Protein AF-A0A5E7G326-F1 (afdb_monomer_lite)

Organism: Pseudomonas fluorescens (NCBI:txid294)

pLDDT: mean 82.7, std 16.24, range [46.38, 98.38]

Secondary structure (DSSP, 8-state):
--HHHHHHHHHHHS-------------HHHHHHHHHHHHHHHHT-S-GGGHHHHHHHHHHHHHHHHHHHS-----GGG-

Structure (mmCIF, N/CA/C/O backbone):
data_AF-A0A5E7G326-F1
#
_entry.id   AF-A0A5E7G326-F1
#
loop_
_atom_site.group_PDB
_atom_site.id
_atom_site.type_symbol
_atom_site.label_atom_id
_atom_site.label_alt_id
_atom_site.label_comp_id
_atom_site.label_asym_id
_atom_site.label_entity_id
_atom_site.label_seq_id
_atom_site.pdbx_PDB_ins_code
_atom_site.Cartn_x
_atom_site.Cartn_y
_atom_site.Cartn_z
_atom_site.occupancy
_atom_site.B_iso_or_equiv
_atom_site.auth_seq_id
_atom_site.auth_comp_id
_atom_site.auth_asym_id
_atom_site.auth_atom_id
_atom_site.pdbx_PDB_model_num
ATOM 1 N N . MET A 1 1 ? 29.896 12.492 10.975 1.00 50.22 1 MET A N 1
ATOM 2 C CA . MET A 1 1 ? 28.747 11.897 11.668 1.00 50.22 1 MET A CA 1
ATOM 3 C C . MET A 1 1 ? 28.830 12.284 13.132 1.00 50.22 1 MET A C 1
ATOM 5 O O . MET A 1 1 ? 29.741 11.831 13.819 1.00 50.22 1 MET A O 1
ATOM 9 N N . THR A 1 2 ? 28.007 13.234 13.566 1.00 80.31 2 THR A N 1
ATOM 10 C CA . THR A 1 2 ? 28.000 13.734 14.949 1.00 80.31 2 THR A CA 1
ATOM 11 C C . THR A 1 2 ? 27.109 12.861 15.831 1.00 80.31 2 THR A C 1
ATOM 13 O O . THR A 1 2 ? 26.263 12.116 15.339 1.00 80.31 2 THR A O 1
ATOM 16 N N . GLN A 1 3 ? 27.289 12.938 17.151 1.00 67.25 3 GLN A N 1
ATOM 17 C CA . GLN A 1 3 ? 26.463 12.182 18.098 1.00 67.25 3 GLN A CA 1
ATOM 18 C C . GLN A 1 3 ? 24.966 12.536 17.987 1.00 67.25 3 GLN A C 1
ATOM 20 O O . GLN A 1 3 ? 24.119 11.700 18.278 1.00 67.25 3 GLN A O 1
ATOM 25 N N . ASP A 1 4 ? 24.644 13.740 17.503 1.00 74.94 4 ASP A N 1
ATOM 26 C CA . ASP A 1 4 ? 23.272 14.175 17.224 1.00 74.94 4 ASP A CA 1
ATOM 27 C C . ASP A 1 4 ? 22.695 13.552 15.943 1.00 74.94 4 ASP A C 1
ATOM 29 O O . ASP A 1 4 ? 21.498 13.284 15.877 1.00 74.94 4 ASP A O 1
ATOM 33 N N . GLU A 1 5 ? 23.526 13.288 14.929 1.00 71.44 5 GLU A N 1
ATOM 34 C CA . GLU A 1 5 ? 23.114 12.551 13.725 1.00 71.44 5 GLU A CA 1
ATOM 35 C C . GLU A 1 5 ? 22.886 11.068 14.042 1.00 71.44 5 GLU A C 1
ATOM 37 O O . GLU A 1 5 ? 21.909 10.488 13.575 1.00 71.44 5 GLU A O 1
ATOM 42 N N . LEU A 1 6 ? 23.732 10.486 14.900 1.00 68.44 6 LEU A N 1
ATOM 43 C CA . LEU A 1 6 ? 23.549 9.132 15.432 1.00 68.44 6 LEU A CA 1
ATOM 44 C C . LEU A 1 6 ? 22.278 9.018 16.275 1.00 68.44 6 LEU A C 1
ATOM 46 O O . LEU A 1 6 ? 21.503 8.102 16.053 1.00 68.44 6 LEU A O 1
ATOM 50 N N . ARG A 1 7 ? 22.002 9.986 17.156 1.00 69.94 7 ARG A N 1
ATOM 51 C CA . ARG A 1 7 ? 20.763 10.006 17.949 1.00 69.94 7 ARG A CA 1
ATOM 52 C C . ARG A 1 7 ? 19.508 10.221 17.114 1.00 69.94 7 ARG A C 1
ATOM 54 O O . ARG A 1 7 ? 18.461 9.702 17.472 1.00 69.94 7 ARG A O 1
ATOM 61 N N . LYS A 1 8 ? 19.581 10.975 16.013 1.00 64.19 8 LYS A N 1
ATOM 62 C CA . LYS A 1 8 ? 18.458 11.099 15.068 1.00 64.19 8 LYS A CA 1
ATOM 63 C C . LYS A 1 8 ? 18.198 9.795 14.323 1.00 64.19 8 LYS A C 1
ATOM 65 O O . LYS A 1 8 ? 17.044 9.439 14.146 1.00 64.19 8 LYS A O 1
ATOM 70 N N . LEU A 1 9 ? 19.251 9.082 13.926 1.00 57.66 9 LEU A N 1
ATOM 71 C CA . LEU A 1 9 ? 19.133 7.754 13.322 1.00 57.66 9 LEU A CA 1
ATOM 72 C C . LEU A 1 9 ? 18.627 6.710 14.329 1.00 57.66 9 LEU A C 1
ATOM 74 O O . LEU A 1 9 ? 17.755 5.923 13.984 1.00 57.66 9 LEU A O 1
ATOM 78 N N . GLU A 1 10 ? 19.104 6.746 15.575 1.00 57.12 10 GLU A N 1
ATOM 79 C CA . GLU A 1 10 ? 18.618 5.888 16.663 1.00 57.12 10 GLU A CA 1
ATOM 80 C C . GLU A 1 10 ? 17.164 6.209 17.033 1.00 57.12 10 GLU A C 1
ATOM 82 O O . GLU A 1 10 ? 16.386 5.286 17.219 1.00 57.12 10 GLU A O 1
ATOM 87 N N . ALA A 1 11 ? 16.745 7.480 17.031 1.00 56.03 11 ALA A N 1
ATOM 88 C CA . ALA A 1 11 ? 15.342 7.857 17.227 1.00 56.03 11 ALA A CA 1
ATOM 89 C C . ALA A 1 11 ? 14.435 7.401 16.067 1.00 56.03 11 ALA A C 1
ATOM 91 O O . ALA A 1 11 ? 13.280 7.060 16.296 1.00 56.03 11 ALA A O 1
ATOM 92 N N . CYS A 1 12 ? 14.948 7.351 14.832 1.00 46.38 12 CYS A N 1
ATOM 93 C CA . CYS A 1 12 ? 14.236 6.750 13.699 1.00 46.38 12 CYS A CA 1
ATOM 94 C C . CYS A 1 12 ? 14.181 5.213 13.774 1.00 46.38 12 CYS A C 1
ATOM 96 O O . CYS A 1 12 ? 13.311 4.618 13.149 1.00 46.38 12 CYS A O 1
ATOM 98 N N . MET A 1 13 ? 15.097 4.574 14.511 1.00 53.56 13 MET A N 1
ATOM 99 C CA . MET A 1 13 ? 15.118 3.124 14.749 1.00 53.56 13 MET A CA 1
ATOM 100 C C . MET A 1 13 ? 14.376 2.705 16.032 1.00 53.56 13 MET A C 1
ATOM 102 O O . MET A 1 13 ? 13.999 1.544 16.156 1.00 53.56 13 MET A O 1
ATOM 106 N N . GLU A 1 14 ? 14.151 3.625 16.978 1.00 49.50 14 GLU A N 1
ATOM 107 C CA . GLU A 1 14 ? 13.328 3.421 18.183 1.00 49.50 14 GLU A CA 1
ATOM 108 C C . GLU A 1 14 ? 11.818 3.513 17.917 1.00 49.50 14 GLU A C 1
ATOM 110 O O . GLU A 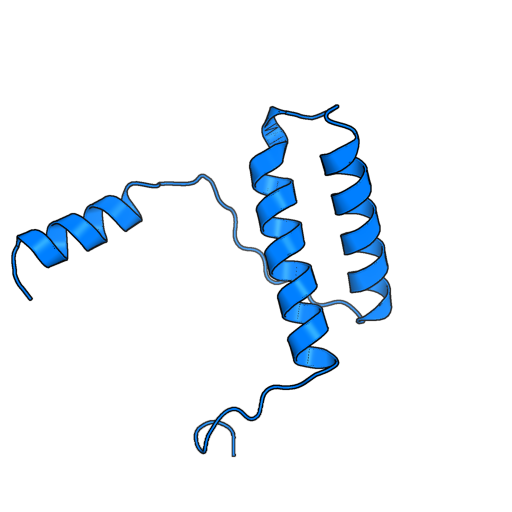1 14 ? 11.027 3.143 18.788 1.00 49.50 14 GLU A O 1
ATOM 115 N N . GLU A 1 15 ? 11.387 3.891 16.708 1.00 55.66 15 GLU A N 1
ATOM 116 C CA . GLU A 1 15 ? 10.114 3.391 16.186 1.00 55.66 15 GLU A CA 1
ATOM 117 C C . GLU A 1 15 ? 10.295 1.908 15.855 1.00 55.66 15 GLU A C 1
ATOM 119 O O . GLU A 1 15 ? 10.397 1.500 14.701 1.00 55.66 15 GLU A O 1
ATOM 124 N N . ASN A 1 16 ? 10.348 1.089 16.905 1.00 54.50 16 ASN A N 1
ATOM 125 C CA . ASN A 1 16 ? 10.117 -0.344 16.841 1.00 54.50 16 ASN A CA 1
ATOM 126 C C . ASN A 1 16 ? 8.636 -0.544 16.491 1.00 54.50 16 ASN A C 1
ATOM 128 O O . ASN A 1 16 ? 7.823 -0.953 17.315 1.00 54.50 16 ASN A O 1
ATOM 132 N N . ASP A 1 17 ? 8.264 -0.100 15.296 1.00 60.69 17 ASP A N 1
ATOM 133 C CA . ASP A 1 17 ? 7.002 -0.430 14.687 1.00 60.69 17 ASP A CA 1
ATOM 134 C C . ASP A 1 17 ? 7.044 -1.948 14.554 1.00 60.69 17 ASP A C 1
ATOM 136 O O . ASP A 1 17 ? 8.005 -2.487 13.998 1.00 60.69 17 ASP A O 1
ATOM 140 N N . ASP A 1 18 ? 6.059 -2.644 15.122 1.00 67.56 18 ASP A N 1
ATOM 141 C CA . ASP A 1 18 ? 5.886 -4.098 15.007 1.00 67.56 18 ASP A CA 1
ATOM 142 C C . ASP A 1 18 ? 5.507 -4.464 13.548 1.00 67.56 18 ASP A C 1
ATOM 144 O O . ASP A 1 18 ? 4.542 -5.177 13.265 1.00 67.56 18 ASP A O 1
ATOM 148 N N . THR A 1 19 ? 6.247 -3.906 12.593 1.00 66.50 19 THR A N 1
ATOM 149 C CA . THR A 1 19 ? 6.040 -3.942 11.160 1.00 66.50 19 THR A CA 1
ATOM 150 C C . THR A 1 19 ? 6.740 -5.173 10.630 1.00 66.50 19 THR A C 1
ATOM 152 O O . THR A 1 19 ? 7.964 -5.269 10.548 1.00 66.50 19 THR A O 1
ATOM 155 N N . VAL A 1 20 ? 5.924 -6.155 10.272 1.00 69.56 20 VAL A N 1
ATOM 156 C CA . VAL A 1 20 ? 6.381 -7.372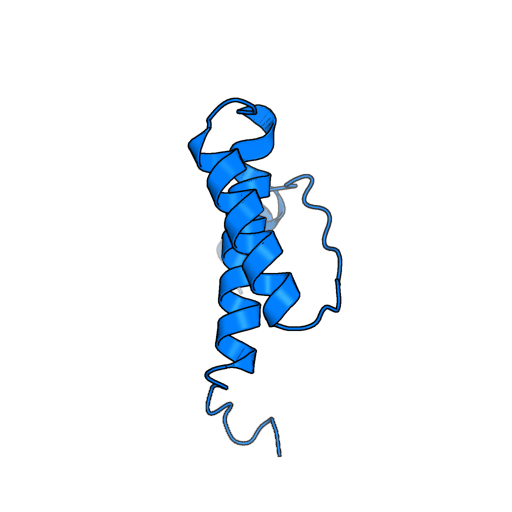 9.615 1.00 69.56 20 VAL A CA 1
ATOM 157 C C . VAL A 1 20 ? 6.552 -7.073 8.131 1.00 69.56 20 VAL A C 1
ATOM 159 O O . VAL A 1 20 ? 5.570 -6.872 7.418 1.00 69.56 20 VAL A O 1
ATOM 162 N N . TYR A 1 21 ? 7.797 -7.072 7.659 1.00 69.19 21 TYR A N 1
ATOM 163 C CA . TYR A 1 21 ? 8.083 -6.997 6.230 1.00 69.19 21 TYR A CA 1
ATOM 164 C C . TYR A 1 21 ? 7.883 -8.373 5.589 1.00 69.19 21 TYR A C 1
ATOM 166 O O . TYR A 1 21 ? 8.439 -9.372 6.056 1.00 69.19 21 TYR A O 1
ATOM 174 N N . CYS A 1 22 ? 7.081 -8.440 4.528 1.00 77.19 22 CYS A N 1
ATOM 175 C CA . CYS A 1 22 ? 6.892 -9.660 3.755 1.00 77.19 22 CYS A CA 1
ATOM 176 C C . CYS A 1 22 ? 6.957 -9.360 2.258 1.00 77.19 22 CYS A C 1
ATOM 178 O O . CYS A 1 22 ? 6.211 -8.531 1.743 1.00 77.19 22 CYS A O 1
ATOM 180 N N . ASP A 1 23 ? 7.836 -10.077 1.560 1.00 83.50 23 ASP A N 1
ATOM 181 C CA . ASP A 1 23 ? 7.905 -10.025 0.106 1.00 83.50 23 ASP A CA 1
ATOM 182 C C . ASP A 1 23 ? 6.830 -10.937 -0.480 1.00 83.50 23 ASP A C 1
ATOM 184 O O . ASP A 1 23 ? 6.885 -12.165 -0.350 1.00 83.50 23 ASP A O 1
ATOM 188 N N . ILE A 1 24 ? 5.844 -10.340 -1.144 1.00 83.38 24 ILE A N 1
ATOM 189 C CA . ILE A 1 24 ? 4.776 -11.072 -1.821 1.00 83.38 24 ILE A CA 1
ATOM 190 C C . ILE A 1 24 ? 4.876 -10.793 -3.315 1.00 83.38 24 ILE A C 1
ATOM 192 O O . ILE A 1 24 ? 4.730 -9.659 -3.762 1.00 83.38 24 ILE A O 1
ATOM 196 N N . GLN A 1 25 ? 5.079 -11.845 -4.107 1.00 90.31 25 GLN A N 1
ATOM 197 C CA . GLN A 1 25 ? 4.981 -11.747 -5.560 1.00 90.31 25 GLN A CA 1
ATOM 198 C C . GLN A 1 25 ? 3.567 -12.084 -6.019 1.00 90.31 25 GLN A C 1
ATOM 200 O O . GLN A 1 25 ? 3.011 -13.120 -5.656 1.00 90.31 25 GLN A O 1
ATOM 205 N N . MET A 1 26 ? 2.999 -11.220 -6.854 1.00 93.44 26 MET A N 1
ATOM 206 C CA . MET A 1 26 ? 1.686 -11.420 -7.456 1.00 93.44 26 MET A CA 1
ATOM 207 C C . MET A 1 26 ? 1.611 -10.746 -8.836 1.00 93.44 26 MET A C 1
ATOM 209 O O . MET A 1 26 ? 2.344 -9.789 -9.091 1.00 93.44 26 MET A O 1
ATOM 213 N N . PRO A 1 27 ? 0.728 -11.201 -9.744 1.00 96.62 27 PRO A N 1
ATOM 214 C CA . PRO A 1 27 ? 0.395 -10.467 -10.960 1.00 96.62 27 PRO A CA 1
ATOM 215 C C . PRO A 1 27 ? -0.160 -9.070 -10.653 1.00 96.62 27 PRO A C 1
ATOM 217 O O . PRO A 1 27 ? -0.953 -8.908 -9.728 1.00 96.62 27 PRO A O 1
ATOM 220 N N . VAL A 1 28 ? 0.149 -8.082 -11.499 1.00 96.00 28 VAL A N 1
ATOM 221 C CA . VAL A 1 28 ? -0.302 -6.683 -11.330 1.00 96.00 28 VAL A CA 1
ATOM 222 C C . VAL A 1 28 ? -1.826 -6.569 -11.185 1.00 96.00 28 VAL A C 1
ATOM 224 O O . VAL A 1 28 ? -2.322 -5.787 -10.379 1.00 96.00 28 VAL A O 1
ATOM 22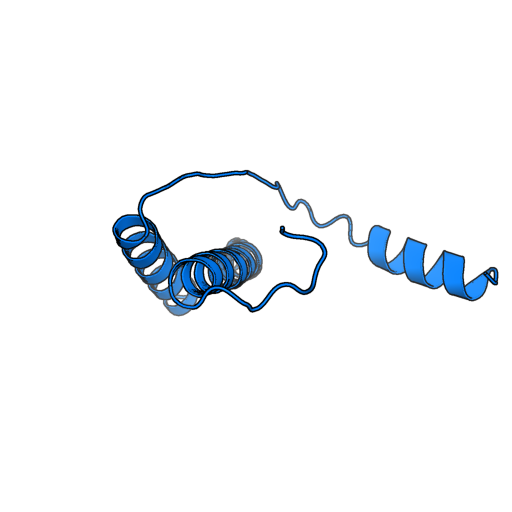7 N N . ALA A 1 29 ? -2.588 -7.383 -11.923 1.00 97.06 29 ALA A N 1
ATOM 228 C CA . ALA A 1 29 ? -4.045 -7.416 -11.795 1.00 97.06 29 ALA A CA 1
ATOM 229 C C . ALA A 1 29 ? -4.501 -7.802 -10.376 1.00 97.06 29 ALA A C 1
ATOM 231 O O . ALA A 1 29 ? -5.384 -7.151 -9.827 1.00 97.06 29 ALA A O 1
ATOM 232 N N . GLN A 1 30 ? -3.850 -8.792 -9.759 1.00 97.69 30 GLN A N 1
ATOM 233 C CA . GLN A 1 30 ? -4.131 -9.192 -8.377 1.00 97.69 30 GLN A CA 1
ATOM 234 C C . GLN A 1 30 ? -3.663 -8.126 -7.379 1.00 97.69 30 GLN A C 1
ATOM 236 O O . GLN A 1 30 ? -4.360 -7.860 -6.405 1.00 97.69 30 GLN A O 1
ATOM 241 N N . GLY A 1 31 ? -2.538 -7.457 -7.656 1.00 96.25 31 GLY A N 1
ATOM 242 C CA . GLY A 1 31 ? -2.085 -6.306 -6.870 1.00 96.25 31 GLY A CA 1
ATOM 243 C C . GLY A 1 31 ? -3.131 -5.194 -6.807 1.00 96.25 31 GLY A C 1
ATOM 244 O O . GLY A 1 31 ? -3.409 -4.670 -5.731 1.00 96.25 31 GLY A O 1
ATOM 245 N N . ARG A 1 32 ? -3.782 -4.882 -7.936 1.00 97.88 32 ARG A N 1
ATOM 246 C CA . ARG A 1 32 ? -4.886 -3.909 -7.981 1.00 97.88 32 ARG A CA 1
ATOM 247 C C . ARG A 1 32 ? -6.102 -4.347 -7.170 1.00 97.88 32 ARG A C 1
ATOM 249 O O . ARG A 1 32 ? -6.669 -3.530 -6.449 1.00 97.88 32 ARG A O 1
ATOM 256 N N . GLU A 1 33 ? -6.499 -5.613 -7.282 1.00 98.31 33 GLU A N 1
ATOM 257 C CA . GLU A 1 33 ? -7.618 -6.162 -6.504 1.00 98.31 33 GLU A CA 1
ATOM 258 C C . GLU A 1 33 ? -7.340 -6.075 -4.997 1.00 98.31 33 GLU A C 1
ATOM 260 O O . GLU A 1 33 ? -8.196 -5.632 -4.229 1.00 98.31 33 GLU A O 1
ATOM 265 N N . LEU A 1 34 ? -6.120 -6.422 -4.576 1.00 96.94 34 LEU A N 1
ATOM 266 C CA . LEU A 1 34 ? -5.702 -6.313 -3.183 1.00 96.94 34 LEU A CA 1
ATOM 267 C C . LEU A 1 34 ? -5.668 -4.853 -2.710 1.00 96.94 34 LEU A C 1
ATOM 269 O O . LEU A 1 34 ? -6.192 -4.556 -1.639 1.00 96.94 34 LEU A O 1
ATOM 273 N N . LEU A 1 35 ? -5.126 -3.931 -3.511 1.00 97.38 35 LEU A N 1
ATOM 274 C CA . LEU A 1 35 ? -5.114 -2.500 -3.192 1.00 97.38 35 LEU A CA 1
ATOM 275 C C . LEU A 1 35 ? -6.538 -1.948 -3.009 1.00 97.38 35 LEU A C 1
ATOM 277 O O . LEU A 1 35 ? -6.799 -1.193 -2.067 1.00 97.38 35 LEU A O 1
ATOM 281 N N . GLN A 1 36 ? -7.480 -2.351 -3.867 1.00 98.38 36 GLN A N 1
ATOM 282 C CA . GLN A 1 36 ? -8.885 -1.958 -3.752 1.00 98.38 36 GLN A CA 1
ATOM 283 C C . GLN A 1 36 ? -9.522 -2.507 -2.466 1.00 98.38 36 GLN A C 1
ATOM 285 O O . GLN A 1 36 ? -10.241 -1.781 -1.770 1.00 98.38 36 GLN A O 1
ATOM 290 N N . LEU A 1 37 ? -9.244 -3.769 -2.125 1.00 98.06 37 LEU A N 1
ATOM 291 C CA . LEU A 1 37 ? -9.720 -4.389 -0.890 1.00 98.06 37 LEU A CA 1
ATOM 292 C C . LEU A 1 37 ? -9.188 -3.658 0.348 1.00 98.06 37 LEU A C 1
ATOM 294 O O . LEU A 1 37 ? -9.975 -3.283 1.216 1.00 98.06 37 LEU A O 1
ATOM 298 N N . VAL A 1 38 ? -7.876 -3.419 0.421 1.00 96.88 38 VAL A N 1
ATOM 299 C CA . VAL A 1 38 ? -7.244 -2.717 1.550 1.00 96.88 38 VAL A CA 1
ATOM 300 C C . VAL A 1 38 ? -7.808 -1.304 1.691 1.00 96.88 38 VAL A C 1
ATOM 302 O O . VAL A 1 38 ? -8.143 -0.888 2.800 1.00 96.88 38 VAL A O 1
ATOM 305 N N . SER A 1 39 ? -8.004 -0.595 0.577 1.00 97.81 39 SER A N 1
ATOM 306 C CA . SER A 1 39 ? -8.609 0.743 0.584 1.00 97.81 39 SER A CA 1
ATOM 307 C C . SER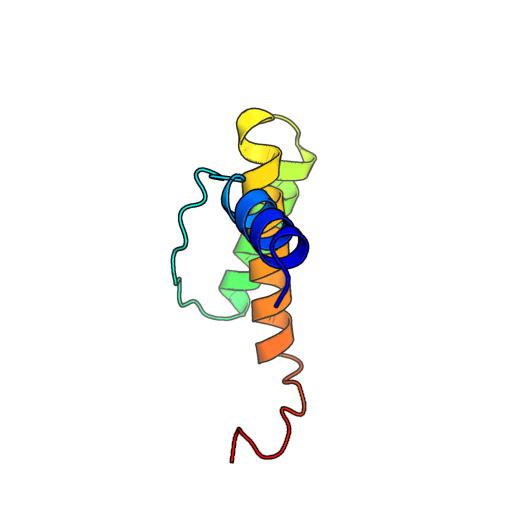 A 1 39 ? -10.024 0.727 1.147 1.00 97.81 39 SER A C 1
ATOM 309 O O . SER A 1 39 ? -10.339 1.497 2.053 1.00 97.81 39 SER A O 1
ATOM 311 N N . THR A 1 40 ? -10.841 -0.235 0.714 1.00 98.31 40 THR A N 1
ATOM 312 C CA . THR A 1 40 ? -12.204 -0.416 1.231 1.00 98.31 40 THR A CA 1
ATOM 313 C C . THR A 1 40 ? -12.201 -0.724 2.735 1.00 98.31 40 THR A C 1
ATOM 315 O O . THR A 1 40 ? -13.010 -0.181 3.489 1.00 98.31 40 THR A O 1
ATOM 318 N N . LEU A 1 41 ? -11.277 -1.571 3.203 1.00 97.81 41 LEU A N 1
ATOM 319 C CA . LEU A 1 41 ? -11.142 -1.906 4.624 1.00 97.81 41 LEU A CA 1
ATOM 320 C C . LEU A 1 41 ? -10.716 -0.693 5.460 1.00 97.81 41 LEU A C 1
ATOM 322 O O . LEU A 1 41 ? -11.304 -0.458 6.519 1.00 97.81 41 LEU A O 1
ATOM 326 N N . ARG A 1 42 ? -9.755 0.108 4.987 1.00 97.12 42 ARG A N 1
ATOM 327 C CA . ARG A 1 42 ? -9.310 1.328 5.678 1.00 97.12 42 ARG A CA 1
ATOM 328 C C . ARG A 1 42 ? -10.418 2.378 5.745 1.00 97.12 42 ARG A C 1
ATOM 330 O O . ARG A 1 42 ? -10.658 2.957 6.806 1.00 97.12 42 ARG A O 1
ATOM 337 N N . GLU A 1 43 ? -11.127 2.596 4.639 1.00 97.88 43 GLU A N 1
ATOM 338 C CA . GLU A 1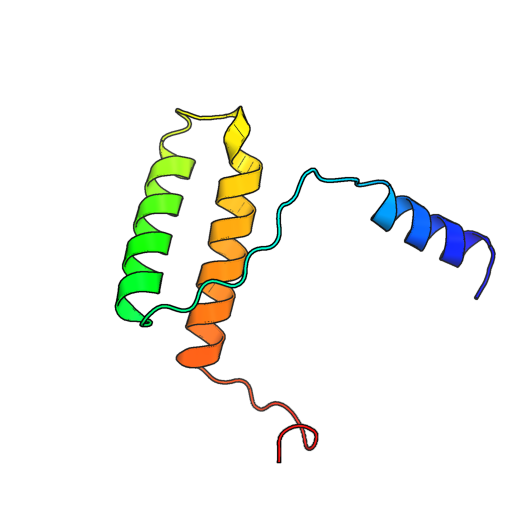 43 ? -12.250 3.538 4.549 1.00 97.88 43 GLU A CA 1
ATOM 339 C C . GLU A 1 43 ? -13.429 3.136 5.437 1.00 97.88 43 GLU A C 1
ATOM 341 O O . GLU A 1 43 ? -14.114 4.004 5.976 1.00 97.88 43 GLU A O 1
ATOM 346 N N . SER A 1 44 ? -13.635 1.833 5.658 1.00 97.94 44 SER A N 1
ATOM 347 C CA . SER A 1 44 ? -14.697 1.338 6.541 1.00 97.94 44 SER A CA 1
ATOM 348 C C . SER A 1 44 ? -14.550 1.801 7.994 1.00 97.94 44 SER A C 1
ATOM 350 O O . SER A 1 44 ? -15.533 1.808 8.735 1.00 97.94 44 SER A O 1
ATOM 352 N N . LYS A 1 45 ? -13.322 2.132 8.427 1.00 96.44 45 LYS A N 1
ATOM 353 C CA . LYS A 1 45 ? -12.958 2.462 9.818 1.00 96.44 45 LYS A CA 1
ATOM 354 C C . LYS A 1 45 ? -13.390 1.417 10.860 1.00 96.44 45 LYS A C 1
ATOM 356 O O . LYS A 1 45 ? -13.345 1.687 12.058 1.00 96.44 45 LYS A O 1
ATOM 361 N N . ALA A 1 46 ? -13.733 0.203 10.426 1.00 97.88 46 ALA A N 1
ATOM 362 C CA . ALA A 1 46 ? -14.168 -0.887 11.296 1.00 97.88 46 ALA A CA 1
ATOM 363 C C . ALA A 1 46 ? -13.019 -1.501 12.118 1.00 97.88 46 ALA A C 1
ATOM 365 O O . ALA A 1 46 ? -13.268 -2.142 13.138 1.00 97.88 46 ALA A O 1
ATOM 366 N N . TYR A 1 47 ? -11.766 -1.287 11.697 1.00 95.12 47 TYR A N 1
ATOM 367 C CA . TYR A 1 47 ? -10.571 -1.891 12.296 1.00 95.12 47 TYR A CA 1
ATOM 368 C C . TYR A 1 47 ? -9.522 -0.826 12.658 1.00 95.12 47 TYR A C 1
ATOM 370 O O . TYR A 1 47 ? -8.471 -0.752 12.023 1.00 95.12 47 TYR A O 1
ATOM 378 N N . PRO A 1 48 ? -9.771 0.019 13.675 1.00 93.31 48 PRO A N 1
ATOM 379 C CA . PRO A 1 48 ? -8.878 1.129 14.016 1.00 93.31 48 PRO A CA 1
ATOM 380 C C . PRO A 1 48 ? -7.469 0.677 14.428 1.00 93.31 48 PRO A C 1
ATOM 382 O O . PRO A 1 48 ? -6.504 1.381 14.159 1.00 93.31 48 PRO A O 1
ATOM 385 N N . SER A 1 49 ? -7.324 -0.515 15.018 1.00 92.56 49 SER A N 1
ATOM 386 C CA . SER A 1 49 ? -6.013 -1.086 15.360 1.00 92.56 49 SER A CA 1
ATOM 387 C C . SER A 1 49 ? -5.176 -1.487 14.141 1.00 92.56 49 SER A C 1
ATOM 389 O O . SER A 1 49 ? -3.997 -1.776 14.296 1.00 92.56 49 SER A O 1
ATOM 391 N N . LEU A 1 50 ? -5.780 -1.545 12.950 1.00 91.94 50 LEU A N 1
ATOM 392 C CA . LEU A 1 50 ? -5.120 -1.915 11.697 1.00 91.94 50 LEU A CA 1
ATOM 393 C C . LEU A 1 50 ? -4.939 -0.723 10.750 1.00 91.94 50 LEU A C 1
ATOM 395 O O . LEU A 1 50 ? -4.457 -0.921 9.642 1.00 91.94 50 LEU A O 1
ATOM 399 N N . ASP A 1 51 ? -5.299 0.504 11.146 1.00 93.19 51 ASP A N 1
ATOM 400 C CA . ASP A 1 51 ? -5.262 1.655 10.228 1.00 93.19 51 ASP A CA 1
ATOM 401 C C . ASP A 1 51 ? -3.846 1.908 9.678 1.00 93.19 51 ASP A C 1
ATOM 403 O O . ASP A 1 51 ? -3.696 2.046 8.466 1.00 93.19 51 ASP A O 1
ATOM 407 N N . ARG A 1 52 ? -2.814 1.829 10.535 1.00 91.00 52 ARG A N 1
ATOM 408 C CA . ARG A 1 52 ? -1.396 1.939 10.133 1.00 91.00 52 ARG A CA 1
ATOM 409 C C . ARG A 1 52 ? -0.953 0.789 9.220 1.00 91.00 52 ARG A C 1
ATOM 411 O O . ARG A 1 52 ? -0.218 1.000 8.265 1.00 91.00 52 ARG A O 1
ATOM 418 N N . VAL A 1 53 ? -1.446 -0.427 9.469 1.00 90.50 53 VAL A N 1
ATOM 419 C CA . VAL A 1 53 ? -1.157 -1.591 8.613 1.00 90.50 53 VAL A CA 1
ATOM 420 C C . VAL A 1 53 ? -1.760 -1.391 7.224 1.00 90.50 53 VAL A C 1
ATOM 422 O O . VAL A 1 53 ? -1.086 -1.611 6.223 1.00 90.50 53 VAL A O 1
ATOM 425 N N . PHE A 1 54 ? -3.015 -0.944 7.145 1.00 94.31 54 PHE A N 1
ATOM 426 C CA . PHE A 1 54 ? -3.657 -0.673 5.863 1.00 94.31 54 PHE A CA 1
ATOM 427 C C . PHE A 1 54 ? -2.998 0.483 5.116 1.00 94.31 54 PHE A C 1
ATOM 429 O O . PHE A 1 54 ? -2.870 0.399 3.901 1.00 94.31 54 PHE A O 1
ATOM 436 N N . GLU A 1 55 ? -2.567 1.527 5.823 1.00 93.88 55 GLU A N 1
ATOM 437 C CA . GLU A 1 55 ? -1.787 2.622 5.247 1.00 93.88 55 GLU A CA 1
ATOM 438 C C . GLU A 1 55 ? -0.505 2.114 4.584 1.00 93.88 55 GLU A C 1
ATOM 440 O O . GLU A 1 55 ? -0.336 2.292 3.381 1.00 93.88 55 GLU A O 1
ATOM 445 N N . HIS A 1 56 ? 0.331 1.376 5.319 1.00 91.44 56 HIS A N 1
ATOM 446 C CA . HIS A 1 56 ? 1.568 0.824 4.765 1.00 91.44 56 HIS A CA 1
ATOM 447 C C . HIS A 1 56 ? 1.303 -0.115 3.581 1.00 91.44 56 HIS A C 1
ATOM 449 O O . HIS A 1 56 ? 1.981 -0.039 2.561 1.00 91.44 56 HIS A O 1
ATOM 455 N N . MET A 1 57 ? 0.283 -0.976 3.670 1.00 92.50 57 MET A N 1
ATOM 456 C CA . MET A 1 57 ? -0.089 -1.847 2.552 1.00 92.50 57 MET A CA 1
ATOM 457 C C . MET A 1 57 ? -0.503 -1.048 1.308 1.00 92.50 57 MET A C 1
ATOM 459 O O . MET A 1 57 ? -0.169 -1.456 0.199 1.00 92.50 57 MET A O 1
ATOM 463 N N . GLN A 1 58 ? -1.235 0.060 1.463 1.00 95.25 58 GLN A N 1
ATOM 464 C CA . GLN A 1 58 ? -1.625 0.913 0.336 1.00 95.25 58 GLN A CA 1
ATOM 465 C C . GLN A 1 58 ? -0.410 1.565 -0.320 1.00 95.25 58 GLN A C 1
ATOM 467 O O . GLN A 1 58 ? -0.293 1.526 -1.547 1.00 95.25 58 GLN A O 1
ATOM 472 N N . ASP A 1 59 ? 0.486 2.133 0.481 1.00 93.69 59 ASP A N 1
ATOM 473 C CA . ASP A 1 59 ? 1.676 2.828 -0.009 1.00 93.69 59 ASP A CA 1
ATOM 474 C C . ASP A 1 59 ? 2.607 1.862 -0.754 1.00 93.69 59 ASP A C 1
ATOM 476 O O . ASP A 1 59 ? 3.001 2.127 -1.892 1.00 93.69 59 ASP A O 1
ATOM 480 N N . GLU A 1 60 ? 2.870 0.689 -0.179 1.00 92.44 60 GLU A N 1
ATOM 481 C CA . GLU A 1 60 ? 3.743 -0.323 -0.781 1.00 92.44 60 GLU A CA 1
ATOM 482 C C . GLU A 1 60 ? 3.129 -0.952 -2.041 1.00 92.44 60 GLU A C 1
ATOM 484 O O . GLU A 1 60 ? 3.806 -1.090 -3.064 1.00 92.44 60 GLU A O 1
ATOM 489 N N . LEU A 1 61 ? 1.834 -1.302 -2.020 1.00 94.06 61 LEU A N 1
ATOM 490 C CA . LEU A 1 61 ? 1.163 -1.877 -3.192 1.00 94.06 61 LEU A CA 1
ATOM 491 C C . LEU A 1 61 ? 1.056 -0.866 -4.331 1.00 94.06 61 LEU A C 1
ATOM 493 O O . LEU A 1 61 ? 1.314 -1.223 -5.480 1.00 94.06 61 LEU A O 1
ATOM 497 N N . SER A 1 62 ? 0.682 0.382 -4.036 1.00 95.94 62 SER A N 1
ATOM 498 C CA . SER A 1 62 ? 0.568 1.423 -5.062 1.00 95.94 62 SER A CA 1
ATOM 499 C C . SER A 1 62 ? 1.925 1.740 -5.689 1.00 95.94 62 SER A C 1
ATOM 501 O O . SER A 1 62 ? 2.026 1.764 -6.914 1.00 95.94 62 SER A O 1
ATOM 503 N N . THR A 1 63 ? 2.976 1.861 -4.872 1.00 93.38 63 THR A N 1
ATOM 504 C CA . THR A 1 63 ? 4.355 2.057 -5.340 1.00 93.38 63 THR A CA 1
ATOM 505 C C . THR A 1 63 ? 4.827 0.880 -6.191 1.00 93.38 63 THR A C 1
ATOM 507 O O . THR A 1 63 ? 5.355 1.073 -7.283 1.00 93.38 63 THR A O 1
ATOM 510 N N . SER A 1 64 ? 4.599 -0.354 -5.736 1.00 93.12 64 SER A N 1
ATOM 511 C CA . SER A 1 64 ? 5.018 -1.558 -6.464 1.00 93.12 64 SER A CA 1
ATOM 512 C C . SER A 1 64 ? 4.311 -1.700 -7.813 1.00 93.12 64 SER A C 1
ATOM 514 O O . SER A 1 64 ? 4.938 -2.075 -8.803 1.00 93.12 64 SER A O 1
ATOM 516 N N . ILE A 1 65 ? 3.012 -1.390 -7.874 1.00 94.88 65 ILE A N 1
ATOM 517 C CA . ILE A 1 65 ? 2.251 -1.377 -9.129 1.00 94.88 65 ILE A CA 1
ATOM 518 C C . ILE A 1 65 ? 2.796 -0.290 -10.057 1.00 94.88 6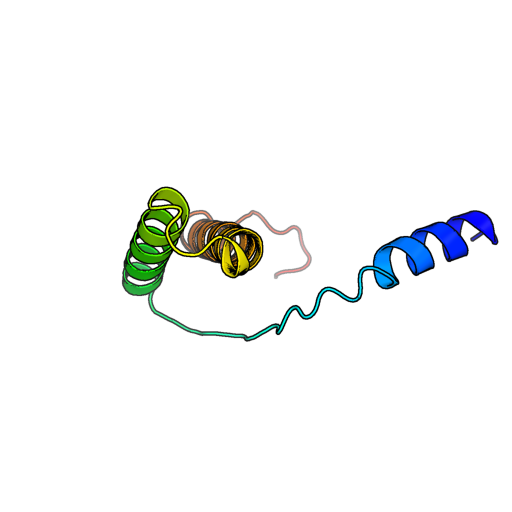5 ILE A C 1
ATOM 520 O O . ILE A 1 65 ? 3.080 -0.586 -11.216 1.00 94.88 65 ILE A O 1
ATOM 524 N N . ASP A 1 66 ? 3.002 0.929 -9.551 1.00 94.75 66 ASP A N 1
ATOM 525 C CA . ASP A 1 66 ? 3.510 2.044 -10.352 1.00 94.75 66 ASP A CA 1
ATOM 526 C C . ASP A 1 66 ? 4.898 1.751 -10.930 1.00 94.75 66 ASP A C 1
ATOM 528 O O . ASP A 1 66 ? 5.123 1.981 -12.110 1.00 94.75 66 ASP A O 1
ATOM 532 N N . ILE A 1 67 ? 5.800 1.128 -10.168 1.00 92.12 67 ILE A N 1
ATOM 533 C CA . ILE A 1 67 ? 7.122 0.722 -10.671 1.00 92.12 67 ILE A CA 1
ATOM 534 C C . ILE A 1 67 ? 7.014 -0.280 -11.829 1.00 92.12 67 ILE A C 1
ATOM 536 O O . ILE A 1 67 ? 7.842 -0.260 -12.739 1.00 92.12 67 ILE A O 1
ATOM 540 N N . VAL A 1 68 ? 6.031 -1.181 -11.812 1.00 91.31 68 VAL A N 1
ATOM 541 C CA . VAL A 1 68 ? 5.862 -2.167 -12.890 1.00 91.31 68 VAL A CA 1
ATOM 542 C C . VAL A 1 68 ? 5.179 -1.549 -14.112 1.00 91.31 68 VAL A C 1
ATOM 544 O O . VAL A 1 68 ? 5.550 -1.866 -15.242 1.00 91.31 68 VAL A O 1
ATOM 547 N N . GLU A 1 69 ? 4.182 -0.688 -13.909 1.00 93.19 69 GLU A N 1
ATOM 548 C CA . GLU A 1 69 ? 3.412 -0.074 -14.999 1.00 93.19 69 GLU A CA 1
ATOM 549 C C . GLU A 1 69 ? 4.125 1.123 -15.635 1.00 93.19 69 GLU A C 1
ATOM 551 O O . GLU A 1 69 ? 4.091 1.296 -16.854 1.00 93.19 69 GLU A O 1
ATOM 556 N N . ASN A 1 70 ? 4.802 1.912 -14.809 1.00 91.88 70 ASN A N 1
ATOM 557 C CA . ASN A 1 70 ? 5.525 3.128 -15.148 1.00 91.88 70 ASN A CA 1
ATOM 558 C C . ASN A 1 70 ? 6.971 3.012 -14.641 1.00 91.88 70 ASN A C 1
ATOM 560 O O . ASN A 1 70 ? 7.378 3.747 -13.738 1.00 91.88 70 ASN A O 1
ATOM 564 N N . PRO A 1 71 ? 7.773 2.088 -15.204 1.00 86.88 71 PRO A N 1
ATOM 565 C CA . PRO A 1 71 ? 9.119 1.837 -14.719 1.00 86.88 71 PRO A CA 1
ATOM 566 C C . PRO A 1 71 ? 9.935 3.130 -14.718 1.00 86.88 71 PRO A C 1
ATOM 568 O O . PRO A 1 71 ? 10.073 3.770 -15.769 1.00 86.88 71 PRO A O 1
ATOM 571 N N . PRO A 1 72 ? 10.498 3.524 -13.562 1.00 80.06 72 PRO A N 1
ATOM 572 C CA . PRO A 1 72 ? 11.363 4.682 -13.504 1.00 80.06 72 PRO A CA 1
ATOM 573 C C . PRO A 1 72 ? 12.534 4.497 -14.458 1.00 80.06 72 PRO A C 1
ATOM 575 O O . PRO A 1 72 ? 13.049 3.390 -14.646 1.00 80.06 72 PRO A O 1
ATOM 578 N N . THR A 1 73 ? 13.036 5.600 -15.005 1.00 80.81 73 THR A N 1
ATOM 579 C CA . THR A 1 73 ? 14.389 5.608 -15.554 1.00 80.81 73 THR A CA 1
ATOM 580 C C . THR A 1 73 ? 15.357 5.559 -14.381 1.00 80.81 73 THR A C 1
ATOM 582 O O . THR A 1 73 ? 15.892 6.583 -13.947 1.00 80.81 73 THR A O 1
ATOM 585 N N . TRP A 1 74 ? 15.544 4.372 -13.814 1.00 68.44 74 TRP A N 1
ATOM 586 C CA . TRP A 1 74 ? 16.649 4.123 -12.908 1.00 68.44 74 TRP A CA 1
ATOM 587 C C . TRP A 1 74 ? 17.921 4.444 -13.695 1.00 68.44 74 TRP A C 1
ATOM 589 O O . TRP A 1 74 ? 18.052 4.047 -14.853 1.00 68.44 74 TRP A O 1
ATOM 599 N N . GLY A 1 75 ? 18.801 5.273 -13.128 1.00 64.00 75 GLY A N 1
ATOM 600 C CA . GLY A 1 75 ? 20.024 5.718 -13.802 1.00 64.00 75 GLY A CA 1
ATOM 601 C C . GLY A 1 75 ? 20.947 4.551 -14.210 1.00 64.00 75 GLY A C 1
ATOM 602 O O . GLY A 1 75 ? 20.561 3.389 -14.129 1.00 64.00 75 GLY A O 1
ATOM 603 N N . PRO A 1 76 ? 22.213 4.810 -14.583 1.00 63.62 76 PRO A N 1
ATOM 604 C CA . PRO A 1 76 ? 23.137 3.803 -15.143 1.00 63.62 76 PRO A CA 1
ATOM 605 C C . PRO A 1 76 ? 23.393 2.538 -14.292 1.00 63.62 76 PRO A C 1
ATOM 607 O O . PRO A 1 76 ? 24.105 1.643 -14.725 1.00 63.62 76 PRO A O 1
ATOM 610 N N . TRP A 1 77 ? 22.849 2.467 -13.080 1.00 61.84 77 TRP A N 1
ATOM 611 C CA . TRP A 1 77 ? 22.997 1.391 -12.104 1.00 61.84 77 TRP A CA 1
ATOM 612 C C . TRP A 1 77 ? 22.158 0.136 -12.406 1.00 61.84 77 TRP A C 1
ATOM 614 O O . TRP A 1 77 ? 22.326 -0.865 -11.716 1.00 61.84 77 TRP A O 1
ATOM 624 N N . CYS A 1 78 ? 21.269 0.180 -13.407 1.00 57.75 78 CYS A N 1
ATOM 625 C CA . CYS A 1 78 ? 20.383 -0.933 -13.782 1.00 57.75 78 CYS A CA 1
ATOM 626 C C . CYS A 1 78 ? 20.629 -1.495 -15.202 1.00 57.75 78 CYS A C 1
ATOM 628 O O . CYS A 1 78 ? 19.723 -2.119 -15.754 1.00 57.75 78 CYS A O 1
ATOM 630 N N . GLN A 1 79 ? 21.805 -1.260 -15.805 1.00 46.78 79 GLN A N 1
ATOM 631 C CA . GLN A 1 79 ? 22.196 -1.852 -17.100 1.00 46.78 79 GLN A CA 1
ATOM 632 C C . GLN A 1 79 ? 22.888 -3.209 -16.961 1.00 46.78 79 GLN A C 1
ATOM 634 O O . GLN A 1 79 ? 23.726 -3.354 -16.045 1.00 46.78 79 GLN A O 1
#

Foldseek 3Di:
DDVVVVVVVVVVVVCPPVDDDDDDDDPLVVLVVVLVVLVVVLVVCPCVVCNVVSVVSNVVSVVVSCCVVPPDCPDPPPD

Sequence (79 aa):
MTQDELRKLEACMEENDDTVYCDIQMPVAQGRELLQLVSTLRESKAYPSLDRVFEHMQDELSTSIDIVENPPTWGPWCQ

Radius of gyration: 16.89 Å; chains: 1; bounding box: 43×26×35 Å